Protein AF-A0A345NNM9-F1 (afdb_monomer)

Secondary structure (DSSP, 8-state):
---PPP-------------------EETTTEEGGGEEETTEE-GGGEEEEETTEEEETTTS-SEEEE--S-STT--EEEE-TTS-EEEEE-TT-BEEE-

Sequence (99 aa):
MMSVPVEWEQADTGASALGGDVENEIQCGGIPVRLLLSSTRVNTSAFTVKKGASIHEQRGQSWFIQRDYSGHGGAYWKLFSNLGKRVATLAVDGRILRG

Mean predicted aligned error: 12.97 Å

pLDDT: mean 75.35, std 17.32, range [37.91, 92.94]

Nearest PDB structures (foldseek):
  8se8-assembly1_C  TM=3.618E-01  e=2.848E+00  Homo sapiens
  8se7-assembly4_Q  TM=3.992E-01  e=5.150E+00  Homo sapiens
  7uhy-assembly1_B-2  TM=4.818E-01  e=6.701E+00  Homo sapiens
  7uhy-assembly1_A-2  TM=5.113E-01  e=9.313E+00  Homo sapiens

Radius of gyration: 23.88 Å; Cα contacts (8 Å, |Δi|>4): 155; chains: 1; bounding box: 38×89×23 Å

Solvent-accessible surface area (backbone atoms only — not comparable to full-atom values): 6111 Å² total; per-residue (Å²): 138,90,82,82,83,94,76,87,82,85,82,78,80,72,88,72,87,71,78,70,71,91,65,64,61,62,52,77,81,74,41,46,52,90,48,36,76,46,94,57,26,38,40,60,83,51,41,70,43,75,54,91,78,33,27,17,26,72,90,68,64,38,40,32,36,30,73,44,83,80,70,66,87,66,41,34,29,34,35,25,38,67,84,71,46,80,44,35,33,15,26,85,84,18,36,60,76,51,108

Structure (mmCIF, N/CA/C/O backbone):
data_AF-A0A345NNM9-F1
#
_entry.id   AF-A0A345NNM9-F1
#
loop_
_atom_site.group_PDB
_atom_site.id
_atom_site.type_symbol
_atom_site.label_atom_id
_atom_site.label_alt_id
_atom_site.label_comp_id
_atom_site.label_asym_id
_atom_site.label_entity_id
_atom_site.label_seq_id
_atom_site.pdbx_PDB_ins_code
_atom_site.Cartn_x
_atom_site.Cartn_y
_atom_site.Cartn_z
_atom_site.occupancy
_atom_site.B_iso_or_equiv
_atom_site.auth_seq_id
_atom_site.auth_comp_id
_atom_site.auth_asym_id
_atom_site.auth_atom_id
_atom_site.pdbx_PDB_model_num
ATOM 1 N N . MET A 1 1 ? -20.322 -78.598 4.242 1.00 50.06 1 MET A N 1
ATOM 2 C CA . MET A 1 1 ? -19.976 -77.413 3.431 1.00 50.06 1 MET A CA 1
ATOM 3 C C . MET A 1 1 ? -19.544 -76.328 4.394 1.00 50.06 1 MET A C 1
ATOM 5 O O . MET A 1 1 ? -20.352 -75.901 5.204 1.00 50.06 1 MET A O 1
ATOM 9 N N . MET A 1 2 ? -18.252 -76.015 4.405 1.00 42.50 2 MET A N 1
ATOM 10 C CA . MET A 1 2 ? -17.668 -74.961 5.232 1.00 42.50 2 MET A CA 1
ATOM 11 C C . MET A 1 2 ? -1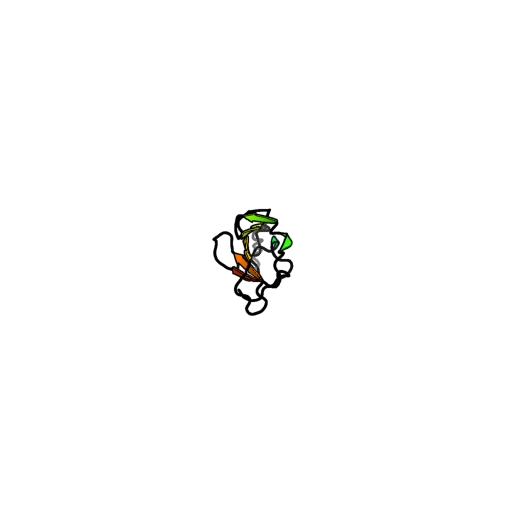7.533 -73.727 4.341 1.00 42.50 2 MET A C 1
ATOM 13 O O . MET A 1 2 ? -16.876 -73.808 3.306 1.00 42.50 2 MET A O 1
ATOM 17 N N . SER A 1 3 ? -18.152 -72.615 4.725 1.00 62.81 3 SER A N 1
ATOM 18 C CA . SER A 1 3 ? -17.939 -71.316 4.086 1.00 62.81 3 SER A CA 1
ATOM 19 C C . SER A 1 3 ? -17.607 -70.307 5.179 1.00 62.81 3 SER A C 1
ATOM 21 O O . SER A 1 3 ? -18.448 -69.957 6.002 1.00 62.81 3 SER A O 1
ATOM 23 N N . VAL A 1 4 ? -16.332 -69.937 5.207 1.00 59.81 4 VAL A N 1
ATOM 24 C CA . VAL A 1 4 ? -15.725 -68.838 5.968 1.00 59.81 4 VAL A CA 1
ATOM 25 C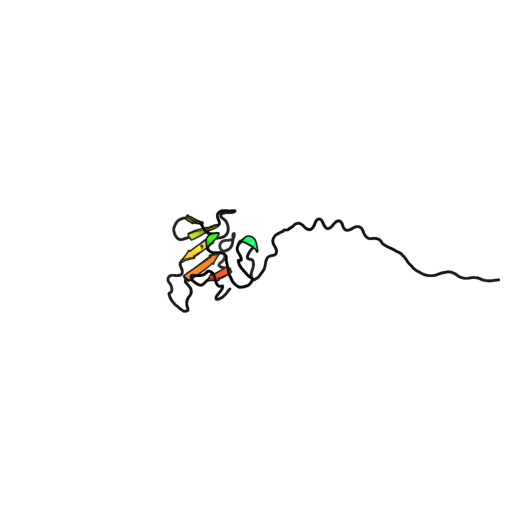 C . VAL A 1 4 ? -15.726 -67.563 5.093 1.00 59.81 4 VAL A C 1
ATOM 27 O O . VAL A 1 4 ? -16.012 -67.663 3.899 1.00 59.81 4 VAL A O 1
ATOM 30 N N . PRO A 1 5 ? -15.527 -66.372 5.684 1.00 57.41 5 PRO A N 1
ATOM 31 C CA . PRO A 1 5 ? -16.399 -65.215 5.483 1.00 57.41 5 PRO A CA 1
ATOM 32 C C . PRO A 1 5 ? -15.949 -64.241 4.387 1.00 57.41 5 PRO A C 1
ATOM 34 O O . PRO A 1 5 ? -14.775 -64.169 4.037 1.00 57.41 5 PRO A O 1
ATOM 37 N N . VAL A 1 6 ? -16.918 -63.462 3.889 1.00 65.69 6 VAL A N 1
ATOM 38 C CA . VAL A 1 6 ? -16.687 -62.293 3.036 1.00 65.69 6 VAL A CA 1
ATOM 39 C C . VAL A 1 6 ? -16.088 -61.166 3.866 1.00 65.69 6 VAL A C 1
ATOM 41 O O . VAL A 1 6 ? -16.553 -60.833 4.957 1.00 65.69 6 VAL A O 1
ATOM 44 N N . GLU A 1 7 ? -15.017 -60.627 3.321 1.00 55.19 7 GLU A N 1
ATOM 45 C CA . GLU A 1 7 ? -14.112 -59.682 3.922 1.00 55.19 7 GLU A CA 1
ATOM 46 C C . GLU A 1 7 ? -14.233 -58.335 3.166 1.00 55.19 7 GLU A C 1
ATOM 48 O O . GLU A 1 7 ? -14.365 -58.325 1.946 1.00 55.19 7 GLU A O 1
ATOM 53 N N . TRP A 1 8 ? -14.232 -57.246 3.950 1.00 48.25 8 TRP A N 1
ATOM 54 C CA . TRP A 1 8 ? -14.112 -55.805 3.650 1.00 48.25 8 TRP A CA 1
ATOM 55 C C . TRP A 1 8 ? -15.024 -55.149 2.595 1.00 48.25 8 TRP A C 1
ATOM 57 O O . TRP A 1 8 ? -14.846 -55.330 1.402 1.00 48.25 8 TRP A O 1
ATOM 67 N N . GLU A 1 9 ? -15.864 -54.208 3.044 1.00 58.66 9 GLU A N 1
ATOM 68 C CA . GLU A 1 9 ? -15.631 -52.782 2.749 1.00 58.66 9 GLU A CA 1
ATOM 69 C C . GLU A 1 9 ? -16.425 -51.916 3.744 1.00 58.66 9 GLU A C 1
ATOM 71 O O . GLU A 1 9 ? -17.655 -51.899 3.757 1.00 58.66 9 GLU A O 1
ATOM 76 N N . GLN A 1 10 ? -15.718 -51.234 4.646 1.00 53.25 10 GLN A N 1
ATOM 77 C CA . GLN A 1 10 ? -16.311 -50.240 5.539 1.00 53.25 10 GLN A CA 1
ATOM 78 C C . GLN A 1 10 ? -16.373 -48.915 4.779 1.00 53.25 10 GLN A C 1
ATOM 80 O O . GLN A 1 10 ? -15.369 -48.219 4.657 1.00 53.25 10 GLN A O 1
ATOM 85 N N . ALA A 1 11 ? -17.548 -48.563 4.261 1.00 53.91 11 ALA A N 1
ATOM 86 C CA . ALA A 1 11 ? -17.809 -47.214 3.778 1.00 53.91 11 ALA A CA 1
ATOM 87 C C . ALA A 1 11 ? -18.080 -46.294 4.979 1.00 53.91 11 ALA A C 1
ATOM 89 O O . ALA A 1 11 ? -19.228 -46.034 5.342 1.00 53.91 11 ALA A O 1
ATOM 90 N N . ASP A 1 12 ? -17.008 -45.804 5.602 1.00 52.38 12 ASP A N 1
ATOM 91 C CA . ASP A 1 12 ? -17.058 -44.610 6.442 1.00 52.38 12 ASP A CA 1
ATOM 92 C C . ASP A 1 12 ? -17.280 -43.406 5.514 1.00 52.38 12 ASP A C 1
ATOM 94 O O . ASP A 1 12 ? -16.348 -42.828 4.956 1.00 52.38 12 ASP A O 1
ATOM 98 N N . THR A 1 13 ? -18.547 -43.059 5.263 1.00 55.66 13 THR A N 1
ATOM 99 C CA . THR A 1 13 ? -18.874 -41.740 4.705 1.00 55.66 13 THR A CA 1
ATOM 100 C C . THR A 1 13 ? -18.758 -40.745 5.848 1.00 55.66 13 THR A C 1
ATOM 102 O O . THR A 1 13 ? -19.747 -40.361 6.476 1.00 55.66 13 THR A O 1
ATOM 105 N N . GLY A 1 14 ? -17.509 -40.395 6.149 1.00 48.12 14 GLY A N 1
ATOM 106 C CA . GLY A 1 14 ? -17.150 -39.364 7.097 1.00 48.12 14 GLY A CA 1
ATOM 107 C C . GLY A 1 14 ? -17.885 -38.071 6.770 1.00 48.12 14 GLY A C 1
ATOM 108 O O . GLY A 1 14 ? -17.771 -37.500 5.684 1.00 48.12 14 GLY A O 1
ATOM 109 N N . ALA A 1 15 ? -18.647 -37.605 7.751 1.00 51.81 15 ALA A N 1
ATOM 110 C CA . ALA A 1 15 ? -19.090 -36.234 7.817 1.00 51.81 15 ALA A CA 1
ATOM 111 C C . ALA A 1 15 ? -17.869 -35.304 7.740 1.00 51.81 15 ALA A C 1
ATOM 113 O O . ALA A 1 15 ? -16.953 -35.374 8.557 1.00 51.81 15 ALA A O 1
ATOM 114 N N . SER A 1 16 ? -17.878 -34.378 6.792 1.00 39.19 16 SER A N 1
ATOM 115 C CA . SER A 1 16 ? -17.201 -33.096 6.958 1.00 39.19 16 SER A CA 1
ATOM 116 C C . SER A 1 16 ? -17.949 -32.062 6.145 1.00 39.19 16 SER A C 1
ATOM 118 O O . SER A 1 16 ? -17.663 -31.797 4.980 1.00 39.19 16 SER A O 1
ATOM 120 N N . ALA A 1 17 ? -18.942 -31.471 6.807 1.00 48.00 17 ALA A N 1
ATOM 121 C CA . ALA A 1 17 ? -19.319 -30.101 6.546 1.00 48.00 17 ALA A CA 1
ATOM 122 C C . ALA A 1 17 ? -18.071 -29.231 6.761 1.00 48.00 17 ALA A C 1
ATOM 124 O O . ALA A 1 17 ? -17.842 -28.713 7.848 1.00 48.00 17 ALA A O 1
ATOM 125 N N . LEU A 1 18 ? -17.248 -29.085 5.725 1.00 42.69 18 LEU A N 1
ATOM 126 C CA . LEU A 1 18 ? -16.372 -27.934 5.616 1.00 42.69 18 LEU A CA 1
ATOM 127 C C . LEU A 1 18 ? -17.247 -26.810 5.071 1.00 42.69 18 LEU A C 1
ATOM 129 O O . LEU A 1 18 ? -17.275 -26.522 3.875 1.00 42.69 18 LEU A O 1
ATOM 133 N N . GLY A 1 19 ? -17.988 -26.184 5.989 1.00 41.22 19 GLY A N 1
ATOM 134 C CA . GLY A 1 19 ? -18.143 -24.741 5.922 1.00 41.22 19 GLY A CA 1
ATOM 135 C C . GLY A 1 19 ? -16.729 -24.184 5.919 1.00 41.22 19 GLY A C 1
ATOM 136 O O . GLY A 1 19 ? -16.1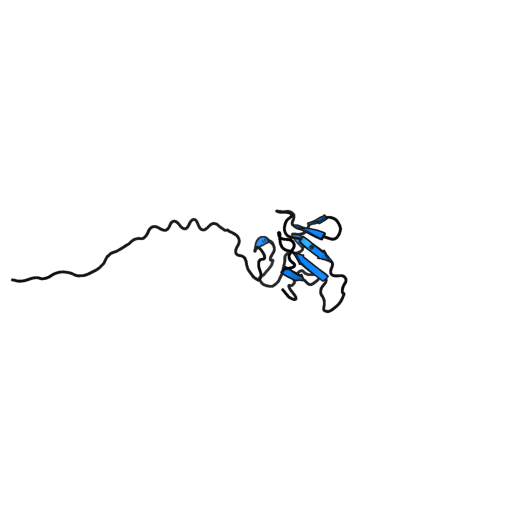34 -24.005 6.967 1.00 41.22 19 GLY A O 1
ATOM 137 N N . GLY A 1 20 ? -16.154 -24.072 4.723 1.00 37.91 20 GLY A N 1
ATOM 138 C CA . GLY A 1 20 ? -14.895 -23.400 4.503 1.00 37.91 20 GLY A CA 1
ATOM 139 C C . GLY A 1 20 ? -15.207 -21.930 4.616 1.00 37.91 20 GLY A C 1
ATOM 140 O O . GLY A 1 20 ? -15.624 -21.291 3.647 1.00 37.91 20 GLY A O 1
ATOM 141 N N . ASP A 1 21 ? -15.094 -21.441 5.837 1.00 41.75 21 ASP A N 1
ATOM 142 C CA . ASP A 1 21 ? -14.816 -20.057 6.152 1.00 41.75 21 ASP A CA 1
ATOM 143 C C . ASP A 1 21 ? -13.931 -19.521 5.019 1.00 41.75 21 ASP A C 1
ATOM 145 O O . ASP A 1 21 ? -12.809 -19.986 4.807 1.00 41.75 21 ASP A O 1
ATOM 149 N N . VAL A 1 22 ? -14.457 -18.587 4.218 1.00 46.38 22 VAL A N 1
ATOM 150 C CA . VAL A 1 22 ? -13.685 -17.802 3.238 1.00 46.38 22 VAL A CA 1
ATOM 151 C C . VAL A 1 22 ? -12.797 -16.842 4.036 1.00 46.38 22 VAL A C 1
ATOM 153 O O . VAL A 1 22 ? -12.839 -15.616 3.941 1.00 46.38 22 VAL A O 1
ATOM 156 N N . GLU A 1 23 ? -12.013 -17.420 4.929 1.00 47.44 23 GLU A N 1
ATOM 157 C CA . GLU A 1 23 ? -11.055 -16.767 5.767 1.00 47.44 23 GLU A CA 1
ATOM 158 C C . GLU A 1 23 ? -9.760 -16.790 4.989 1.00 47.44 23 GLU A C 1
ATOM 160 O O . GLU A 1 23 ? -8.937 -17.693 5.065 1.00 47.44 23 GLU A O 1
ATOM 165 N N . ASN A 1 24 ? -9.588 -15.678 4.278 1.00 49.19 24 ASN A N 1
ATOM 166 C CA . ASN A 1 24 ? -8.376 -14.922 4.506 1.00 49.19 24 ASN A CA 1
ATOM 167 C C . ASN A 1 24 ? -7.129 -15.743 4.165 1.00 49.19 24 ASN A C 1
ATOM 169 O O . ASN A 1 24 ? -6.259 -15.917 5.014 1.00 49.19 24 ASN A O 1
ATOM 173 N N . GLU A 1 25 ? -7.059 -16.246 2.928 1.00 48.62 25 GLU A N 1
ATOM 174 C CA . GLU A 1 25 ? -5.866 -16.913 2.416 1.00 48.62 25 GLU A CA 1
ATOM 175 C C . GLU A 1 25 ? -4.695 -15.930 2.552 1.00 48.62 25 GLU A C 1
ATOM 177 O O . GLU A 1 25 ? -4.563 -14.929 1.845 1.00 48.62 25 GLU A O 1
ATOM 182 N N . ILE A 1 26 ? -3.896 -16.142 3.590 1.00 53.12 26 ILE A N 1
ATOM 183 C CA . ILE A 1 26 ? -2.700 -15.369 3.856 1.00 53.12 26 ILE A CA 1
ATOM 184 C C . ILE A 1 26 ? -1.706 -15.782 2.771 1.00 53.12 26 ILE A C 1
ATOM 186 O O . ILE A 1 26 ? -1.031 -16.803 2.894 1.00 53.12 26 ILE A O 1
ATOM 190 N N . GLN A 1 27 ? -1.628 -15.013 1.687 1.00 49.56 27 GLN A N 1
ATOM 191 C CA . GLN A 1 27 ? -0.716 -15.293 0.581 1.00 49.56 27 GLN A CA 1
ATOM 192 C C . GLN A 1 27 ? 0.420 -14.271 0.541 1.00 49.56 27 GLN A C 1
ATOM 194 O O . GLN A 1 27 ? 0.234 -13.084 0.791 1.00 49.56 27 GLN A O 1
ATOM 199 N N . CYS A 1 28 ? 1.622 -14.790 0.276 1.00 49.81 28 CYS A N 1
ATOM 200 C CA . CYS A 1 28 ? 2.917 -14.108 0.316 1.00 49.81 28 CYS A CA 1
ATOM 201 C C . CYS A 1 28 ? 3.120 -13.209 1.559 1.00 49.81 28 CYS A C 1
ATOM 203 O O . CYS A 1 28 ? 2.909 -11.999 1.544 1.00 49.81 28 CYS A O 1
ATOM 205 N N . GLY A 1 29 ? 3.567 -13.820 2.662 1.00 60.72 29 GLY A N 1
ATOM 206 C CA . GLY A 1 29 ? 4.160 -13.087 3.786 1.00 60.72 29 GLY A CA 1
ATOM 207 C C . GLY A 1 29 ? 3.201 -12.520 4.837 1.00 60.72 29 GLY A C 1
ATOM 208 O O . GLY A 1 29 ? 3.623 -11.671 5.617 1.00 60.72 29 GLY A O 1
ATOM 209 N N . GLY A 1 30 ? 1.943 -12.964 4.913 1.00 75.50 30 GLY A N 1
ATOM 210 C CA . GLY A 1 30 ? 1.017 -12.470 5.948 1.00 75.50 30 GLY A CA 1
ATOM 211 C C . GLY A 1 30 ? -0.078 -11.531 5.443 1.00 75.50 30 GLY A C 1
ATOM 212 O O . GLY A 1 30 ? -0.884 -11.073 6.248 1.00 75.50 30 GLY A O 1
ATOM 213 N N . ILE A 1 31 ? -0.091 -11.196 4.149 1.00 81.19 31 ILE A N 1
ATOM 214 C CA . ILE A 1 31 ? -0.950 -10.144 3.594 1.00 81.19 31 ILE A CA 1
ATOM 215 C C . ILE A 1 31 ? -2.301 -10.747 3.173 1.00 81.19 31 ILE A C 1
ATOM 217 O O . ILE A 1 31 ? -2.322 -11.747 2.457 1.00 81.19 31 ILE A O 1
ATOM 221 N N . PRO A 1 32 ? -3.443 -10.158 3.574 1.00 81.94 32 PRO A N 1
ATOM 222 C CA . PRO A 1 32 ? -4.751 -10.654 3.160 1.0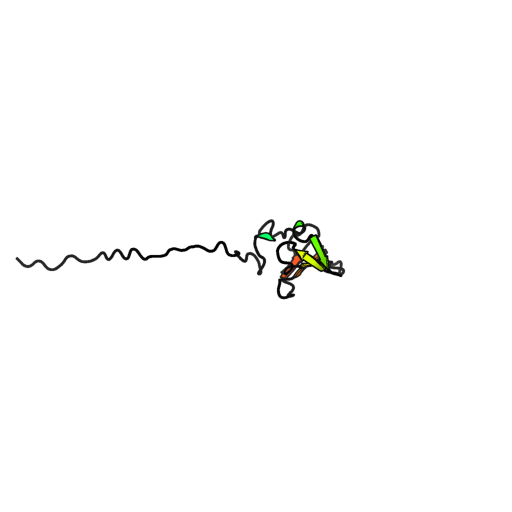0 81.94 32 PRO A CA 1
ATOM 223 C C . PRO A 1 32 ? -4.986 -10.418 1.661 1.00 81.94 32 PRO A C 1
ATOM 225 O O . PRO A 1 32 ? -4.734 -9.314 1.167 1.00 81.94 32 PRO A O 1
ATOM 228 N N . VAL A 1 33 ? -5.561 -11.407 0.958 1.00 81.50 33 VAL A N 1
ATOM 229 C CA . VAL A 1 33 ? -5.826 -11.353 -0.501 1.00 81.50 33 VAL A CA 1
ATOM 230 C C . VAL A 1 33 ? -6.536 -10.082 -0.967 1.00 81.50 33 VAL A C 1
ATOM 232 O O . VAL A 1 33 ? -6.261 -9.582 -2.049 1.00 81.50 33 VAL A O 1
ATOM 235 N N . ARG A 1 34 ? -7.401 -9.490 -0.134 1.00 84.19 34 ARG A N 1
ATOM 236 C CA . ARG A 1 34 ? -8.132 -8.249 -0.460 1.00 84.19 34 ARG A CA 1
ATOM 237 C C . ARG A 1 34 ? -7.222 -7.039 -0.695 1.00 84.19 34 ARG A C 1
ATOM 239 O O . ARG A 1 34 ? -7.629 -6.079 -1.345 1.00 84.19 34 ARG A O 1
ATOM 246 N N . LEU A 1 35 ? -6.025 -7.058 -0.109 1.00 86.69 35 LEU A N 1
ATOM 247 C CA . LEU A 1 35 ? -5.016 -6.013 -0.264 1.00 86.69 35 LEU A CA 1
ATOM 248 C C . LEU A 1 35 ? -4.029 -6.344 -1.383 1.00 86.69 35 LEU A C 1
ATOM 250 O O . LEU A 1 35 ? -3.122 -5.556 -1.624 1.00 86.69 35 LEU A O 1
ATOM 254 N N . LEU A 1 36 ? -4.187 -7.468 -2.077 1.00 87.94 36 LEU A N 1
ATOM 255 C CA . LEU A 1 36 ? -3.344 -7.876 -3.190 1.00 87.94 36 LEU A CA 1
ATOM 256 C C . LEU A 1 36 ? -4.106 -7.689 -4.508 1.00 87.94 36 LEU A C 1
ATOM 258 O O . LEU A 1 36 ? -5.274 -8.037 -4.629 1.00 87.94 36 LEU A O 1
ATOM 262 N N . LEU A 1 37 ? -3.436 -7.113 -5.506 1.00 87.56 37 LEU A N 1
ATOM 263 C CA . LEU A 1 37 ? -3.872 -7.170 -6.907 1.00 87.56 37 LEU A CA 1
ATOM 264 C C . LEU A 1 37 ? -3.380 -8.459 -7.573 1.00 87.56 37 LEU A C 1
ATOM 266 O O . LEU A 1 37 ? -3.993 -8.950 -8.515 1.00 87.56 37 LEU A O 1
ATOM 270 N N . SER A 1 38 ? -2.249 -8.982 -7.103 1.00 84.25 38 SER A N 1
ATOM 271 C CA . SER A 1 38 ? -1.666 -10.256 -7.513 1.00 84.25 38 SER A CA 1
ATOM 272 C C . SER A 1 38 ? -0.721 -10.761 -6.420 1.00 84.25 38 SER A C 1
ATOM 274 O O . SER A 1 38 ? -0.402 -10.030 -5.481 1.00 84.25 38 SER A O 1
ATOM 276 N N . SER A 1 39 ? -0.194 -11.978 -6.573 1.00 79.44 39 SER A N 1
ATOM 277 C CA . SER A 1 39 ? 0.791 -12.572 -5.653 1.00 79.44 39 SER A CA 1
ATOM 278 C C . SER A 1 39 ? 2.056 -11.725 -5.431 1.00 79.44 39 SER A C 1
ATOM 280 O O . SER A 1 39 ? 2.773 -11.940 -4.459 1.00 79.44 39 SER A O 1
ATOM 282 N N . THR A 1 40 ? 2.332 -10.755 -6.307 1.00 84.69 40 THR A N 1
ATOM 283 C CA . THR A 1 40 ? 3.524 -9.893 -6.271 1.00 84.69 40 THR A CA 1
ATOM 284 C C . THR A 1 40 ? 3.199 -8.399 -6.203 1.00 84.69 40 THR A C 1
ATOM 286 O O . THR A 1 40 ? 4.110 -7.565 -6.249 1.00 84.69 40 THR A O 1
ATOM 289 N N . ARG A 1 41 ? 1.919 -8.018 -6.104 1.00 89.56 41 ARG A N 1
ATOM 290 C CA . ARG A 1 41 ? 1.493 -6.612 -6.124 1.00 89.56 41 ARG A CA 1
ATOM 291 C C . ARG A 1 41 ? 0.387 -6.347 -5.112 1.00 89.56 41 ARG A C 1
ATOM 293 O O . ARG A 1 41 ? -0.671 -6.964 -5.150 1.00 89.56 41 ARG A O 1
ATOM 300 N N . VAL A 1 42 ? 0.612 -5.345 -4.273 1.00 90.81 42 VAL A N 1
ATOM 301 C CA . VAL A 1 42 ? -0.345 -4.816 -3.300 1.00 90.81 42 VAL A CA 1
ATOM 302 C C . VAL A 1 42 ? -1.235 -3.767 -3.965 1.00 90.81 42 VAL A C 1
ATOM 304 O O . VAL A 1 42 ? -0.768 -2.923 -4.731 1.00 90.81 42 VAL A O 1
ATOM 307 N N . ASN A 1 43 ? -2.522 -3.796 -3.643 1.00 90.94 43 ASN A N 1
ATOM 308 C CA . ASN A 1 43 ? -3.497 -2.789 -4.025 1.00 90.94 43 ASN A CA 1
ATOM 309 C C . ASN A 1 43 ? -3.301 -1.513 -3.192 1.00 90.94 43 ASN A C 1
ATOM 311 O O . ASN A 1 43 ? -3.902 -1.344 -2.130 1.00 90.94 43 ASN A O 1
ATOM 315 N N . THR A 1 44 ? -2.461 -0.595 -3.669 1.00 89.25 44 THR A N 1
ATOM 316 C CA . THR A 1 44 ? -2.216 0.692 -2.994 1.00 89.25 44 THR A CA 1
ATOM 317 C C . THR A 1 44 ? -3.462 1.579 -2.939 1.00 89.25 44 THR A C 1
ATOM 319 O O . THR A 1 44 ? -3.586 2.386 -2.021 1.00 89.25 44 THR A O 1
ATOM 322 N N . SER A 1 45 ? -4.426 1.394 -3.845 1.00 89.44 45 SER A N 1
ATOM 323 C CA . SER A 1 45 ? -5.696 2.132 -3.849 1.0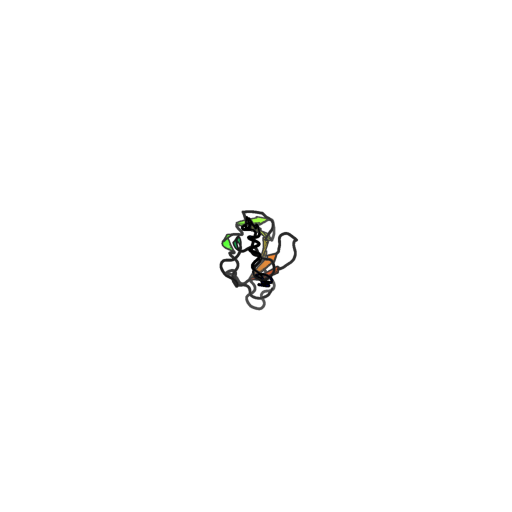0 89.44 45 SER A CA 1
ATOM 324 C C . SER A 1 45 ? -6.625 1.758 -2.691 1.00 89.44 45 SER A C 1
ATOM 326 O O . SER A 1 45 ? -7.542 2.516 -2.389 1.00 89.44 45 SER A O 1
ATOM 328 N N . ALA A 1 46 ? -6.389 0.633 -2.007 1.00 88.44 46 ALA A N 1
ATOM 329 C CA . ALA A 1 46 ? -7.127 0.278 -0.793 1.00 88.44 46 ALA A CA 1
ATOM 330 C C . ALA A 1 46 ? -6.768 1.179 0.409 1.00 88.44 46 ALA A C 1
ATOM 332 O O . ALA A 1 46 ? -7.528 1.253 1.379 1.00 88.44 46 ALA A O 1
ATOM 333 N N . PHE A 1 47 ? -5.621 1.867 0.349 1.00 91.19 47 PHE A N 1
ATOM 334 C CA . PHE A 1 47 ? -5.109 2.742 1.400 1.00 91.19 47 PHE A CA 1
ATOM 335 C C . PHE A 1 47 ? -5.534 4.187 1.131 1.00 91.19 47 PHE A C 1
ATOM 337 O O . PHE A 1 47 ? -4.826 4.953 0.481 1.00 91.19 47 PHE A O 1
ATOM 344 N N . THR A 1 48 ? -6.707 4.565 1.634 1.00 90.50 48 THR A N 1
ATOM 345 C CA . THR A 1 48 ? -7.296 5.900 1.428 1.00 90.50 48 THR A CA 1
ATOM 346 C C . THR A 1 48 ? -7.273 6.765 2.689 1.00 90.50 48 THR A C 1
ATOM 348 O O . THR A 1 48 ? -7.403 7.986 2.609 1.00 90.50 48 THR A O 1
ATOM 351 N N . VAL A 1 49 ? -7.070 6.166 3.869 1.00 90.12 49 VAL A N 1
ATOM 352 C CA . VAL A 1 49 ? -7.224 6.852 5.158 1.00 90.12 49 VAL A CA 1
ATOM 353 C C . VAL A 1 49 ? -5.872 7.339 5.673 1.00 90.12 49 VAL A C 1
ATOM 355 O O . VAL A 1 49 ? -5.133 6.604 6.326 1.00 90.12 49 VAL A O 1
ATOM 358 N N . LYS A 1 50 ? -5.531 8.601 5.415 1.00 89.50 50 LYS A N 1
ATOM 359 C CA . LYS A 1 50 ? -4.288 9.197 5.925 1.00 89.50 50 LYS A CA 1
ATOM 360 C C . LYS A 1 50 ? -4.369 9.457 7.437 1.00 89.50 50 LYS A C 1
ATOM 362 O O . LYS A 1 50 ? -5.265 10.157 7.901 1.00 89.50 50 LYS A O 1
ATOM 367 N N . LYS A 1 51 ? -3.393 8.951 8.194 1.00 86.94 51 LYS A N 1
ATOM 368 C CA . LYS A 1 51 ? -3.192 9.211 9.628 1.00 86.94 51 LYS A CA 1
ATOM 369 C C . LYS A 1 51 ? -1.731 9.579 9.884 1.00 86.94 51 LYS A C 1
ATOM 371 O O . LYS A 1 51 ? -0.853 8.719 9.938 1.00 86.94 51 LYS A O 1
ATOM 376 N N . GLY A 1 52 ? -1.459 10.877 10.012 1.00 87.31 52 GLY A N 1
ATOM 377 C CA . GLY A 1 52 ? -0.095 11.388 10.158 1.00 87.31 52 GLY A CA 1
ATOM 378 C C . GLY A 1 52 ? 0.782 11.018 8.955 1.00 87.31 52 GLY A C 1
ATOM 379 O O . GLY A 1 52 ? 0.474 11.394 7.821 1.00 87.31 52 GLY A O 1
ATOM 380 N N . ALA A 1 53 ? 1.863 10.278 9.212 1.00 86.69 53 ALA A N 1
ATOM 381 C CA . ALA A 1 53 ? 2.800 9.791 8.193 1.00 86.69 53 ALA A CA 1
ATOM 382 C C . ALA A 1 53 ? 2.385 8.453 7.541 1.00 86.69 53 ALA A C 1
ATOM 384 O O . ALA A 1 53 ? 3.030 8.010 6.589 1.00 86.69 53 ALA A O 1
ATOM 385 N N . SER A 1 54 ? 1.318 7.818 8.035 1.00 90.69 54 SER A N 1
ATOM 386 C CA . SER A 1 54 ? 0.803 6.538 7.540 1.00 90.69 54 SER A CA 1
ATOM 387 C C . SER A 1 54 ? -0.477 6.722 6.727 1.00 90.69 54 SER A C 1
ATOM 389 O O . SER A 1 54 ? -1.248 7.657 6.949 1.00 90.69 54 SER A O 1
ATOM 391 N N . ILE A 1 55 ? -0.742 5.797 5.809 1.00 92.69 55 ILE A N 1
ATOM 392 C CA . ILE A 1 55 ? -2.004 5.697 5.073 1.00 92.69 55 ILE A CA 1
ATOM 393 C C . ILE A 1 55 ? -2.577 4.308 5.329 1.00 92.69 55 ILE A C 1
ATOM 395 O O . ILE A 1 55 ? -1.951 3.307 5.001 1.00 92.69 55 ILE A O 1
ATOM 399 N N . HIS A 1 56 ? -3.739 4.251 5.962 1.00 91.44 56 HIS A N 1
ATOM 400 C CA . HIS A 1 56 ? -4.403 3.031 6.394 1.00 91.44 56 HIS A CA 1
ATOM 401 C C . HIS A 1 56 ? -5.432 2.570 5.366 1.00 91.44 56 HIS A C 1
ATOM 403 O O . HIS A 1 56 ? -6.008 3.377 4.628 1.00 91.44 56 HIS A O 1
ATOM 409 N N . GLU A 1 57 ? -5.692 1.265 5.356 1.00 89.56 57 GLU A N 1
ATOM 410 C CA . GLU A 1 57 ? -6.779 0.702 4.563 1.00 89.56 57 GLU A CA 1
ATOM 411 C C . GLU A 1 57 ? -8.162 1.120 5.092 1.00 89.56 57 GLU A C 1
ATOM 413 O O . GLU A 1 57 ? -8.386 1.235 6.304 1.00 89.56 57 GLU A O 1
ATOM 418 N N . GLN A 1 58 ? -9.111 1.328 4.179 1.00 79.12 58 GLN A N 1
ATOM 419 C CA . GLN A 1 58 ? -10.452 1.810 4.526 1.00 79.12 58 GLN A CA 1
ATOM 420 C C . GLN A 1 58 ? -11.279 0.783 5.311 1.00 79.12 58 GLN A C 1
ATOM 422 O O . GLN A 1 58 ? -12.094 1.162 6.150 1.00 79.12 58 GLN A O 1
ATOM 427 N N . ARG A 1 59 ? -11.084 -0.514 5.043 1.00 70.62 59 ARG A N 1
ATOM 428 C CA . ARG A 1 59 ? -11.985 -1.582 5.503 1.00 70.62 59 ARG A CA 1
ATOM 429 C C . ARG A 1 59 ? -11.656 -2.150 6.883 1.00 70.62 59 ARG A C 1
ATOM 431 O O . ARG A 1 59 ? -12.442 -2.933 7.401 1.00 70.62 59 ARG A O 1
ATOM 438 N N . GLY A 1 60 ? -10.538 -1.757 7.486 1.00 62.53 60 GLY A N 1
ATOM 439 C CA . GLY A 1 60 ? -10.133 -2.309 8.780 1.00 62.53 60 GLY A CA 1
ATOM 440 C C . GLY A 1 60 ? -9.082 -1.521 9.549 1.00 62.53 60 GLY A C 1
ATOM 441 O O . GLY A 1 60 ? -8.671 -1.995 10.601 1.00 62.53 60 GLY A O 1
ATOM 442 N N . GLN A 1 61 ? -8.613 -0.368 9.041 1.00 65.56 61 GLN A N 1
ATOM 443 C CA . GLN A 1 61 ? -7.591 0.527 9.627 1.00 65.56 61 GLN A CA 1
ATOM 444 C C . GLN A 1 61 ? -6.324 -0.135 10.197 1.00 65.56 61 GLN A C 1
ATOM 446 O O . GLN A 1 61 ? -5.518 0.520 10.857 1.00 65.56 61 GLN A O 1
ATOM 451 N N . SER A 1 62 ? -6.132 -1.416 9.929 1.00 81.50 62 SER A N 1
ATOM 452 C CA . SER A 1 62 ? -5.157 -2.240 10.613 1.00 81.50 62 SER A CA 1
ATOM 453 C C . SER A 1 62 ? -3.883 -2.315 9.781 1.00 81.50 62 SER A C 1
ATOM 455 O O . SER A 1 62 ? -2.797 -2.036 10.271 1.00 81.50 62 SER A O 1
ATOM 457 N N . TRP A 1 63 ? -4.021 -2.575 8.483 1.00 90.31 63 TRP A N 1
ATOM 458 C CA . TRP A 1 63 ? -2.906 -2.484 7.550 1.00 90.31 63 TRP A CA 1
ATOM 459 C C . TRP A 1 63 ? -2.684 -1.040 7.126 1.00 90.31 63 TRP A C 1
ATOM 461 O O . TRP A 1 63 ? -3.637 -0.298 6.860 1.00 90.31 63 TRP A O 1
ATOM 471 N N . PHE A 1 64 ? -1.418 -0.651 7.028 1.00 92.19 64 PHE A N 1
ATOM 472 C CA . PHE A 1 64 ? -1.054 0.686 6.590 1.00 92.19 64 PHE A CA 1
ATOM 473 C C . PHE A 1 64 ? 0.230 0.692 5.776 1.00 92.19 64 PHE A C 1
ATOM 475 O O . PHE A 1 64 ? 1.097 -0.168 5.923 1.00 92.19 64 PHE A O 1
ATOM 482 N N . ILE A 1 65 ? 0.348 1.697 4.919 1.00 92.50 65 ILE A N 1
ATOM 483 C CA . ILE A 1 65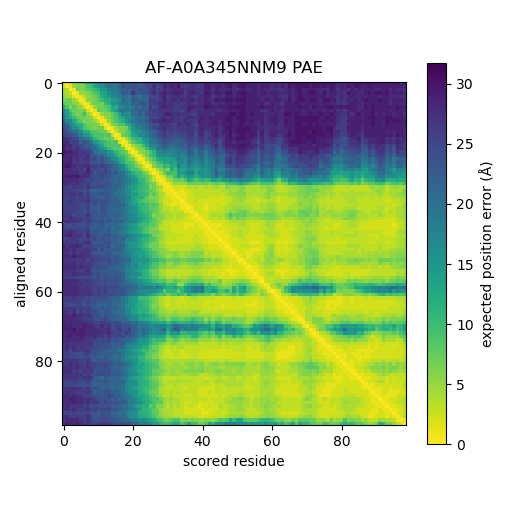 ? 1.564 2.008 4.185 1.00 92.50 65 ILE A CA 1
ATOM 484 C C . ILE A 1 65 ? 2.188 3.294 4.722 1.00 92.50 65 ILE A C 1
ATOM 486 O O . ILE A 1 65 ? 1.486 4.234 5.094 1.00 92.50 65 ILE A O 1
ATOM 490 N N . GLN A 1 66 ? 3.514 3.356 4.745 1.00 92.94 66 GLN A N 1
ATOM 491 C CA . GLN A 1 66 ? 4.268 4.586 4.999 1.00 92.94 66 GLN A CA 1
ATOM 492 C C . GLN A 1 66 ? 5.182 4.890 3.825 1.00 92.94 66 GLN A C 1
ATOM 494 O O . GLN A 1 66 ? 5.688 3.978 3.171 1.00 92.94 66 GLN A O 1
ATOM 499 N N . ARG A 1 67 ? 5.410 6.175 3.562 1.00 90.38 67 ARG A N 1
ATOM 500 C CA . ARG A 1 67 ? 6.339 6.621 2.521 1.00 90.38 67 ARG A CA 1
ATOM 501 C C . ARG A 1 67 ? 7.765 6.186 2.879 1.00 90.38 67 ARG A C 1
ATOM 503 O O . ARG A 1 67 ? 8.218 6.413 4.001 1.00 90.38 67 ARG A O 1
ATOM 510 N N . ASP A 1 68 ? 8.474 5.573 1.936 1.00 87.94 68 ASP A N 1
ATOM 511 C CA . ASP A 1 68 ? 9.912 5.351 2.067 1.00 87.94 68 ASP A CA 1
ATOM 512 C C . ASP A 1 68 ? 10.669 6.588 1.573 1.00 87.94 68 ASP A C 1
ATOM 514 O O . ASP A 1 68 ? 10.626 6.924 0.392 1.00 87.94 68 ASP A O 1
ATOM 518 N N . TYR A 1 69 ? 11.351 7.276 2.486 1.00 85.06 69 TYR A N 1
ATOM 519 C CA . TYR A 1 69 ? 12.179 8.441 2.167 1.00 85.06 69 TYR A CA 1
ATOM 520 C C . TYR A 1 69 ? 13.637 8.073 1.881 1.00 85.06 69 TYR A C 1
ATOM 522 O O . TYR A 1 69 ? 14.414 8.938 1.4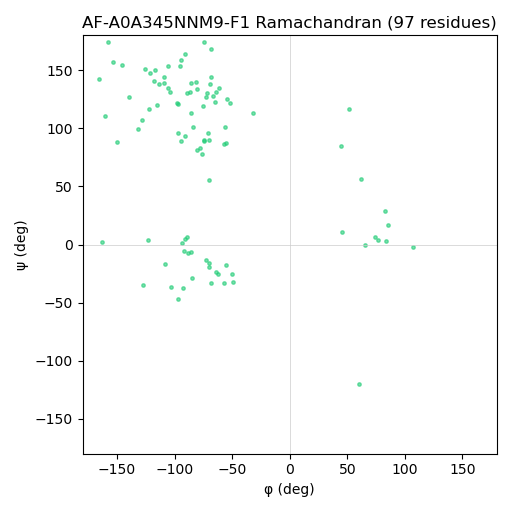91 1.00 85.06 69 TYR A O 1
ATOM 530 N N . SER A 1 70 ? 14.025 6.804 2.056 1.00 78.56 70 SER A N 1
ATOM 531 C CA . SER A 1 70 ? 15.420 6.384 1.904 1.00 78.56 70 SER A CA 1
ATOM 532 C C . SER A 1 70 ? 15.903 6.354 0.449 1.00 78.56 70 SER A C 1
ATOM 534 O O . SER A 1 70 ? 17.099 6.248 0.237 1.00 78.56 70 SER A O 1
ATOM 536 N N . GLY A 1 71 ? 15.025 6.436 -0.559 1.00 66.31 71 GLY A N 1
ATOM 537 C CA . GLY A 1 71 ? 15.403 6.705 -1.959 1.00 66.31 71 GLY A CA 1
ATOM 538 C C . GLY A 1 71 ? 16.253 5.647 -2.687 1.00 66.31 71 GLY A C 1
ATOM 539 O O . GLY A 1 71 ? 16.547 5.818 -3.867 1.00 66.31 71 GLY A O 1
ATOM 540 N N . HIS A 1 72 ? 16.634 4.540 -2.045 1.00 7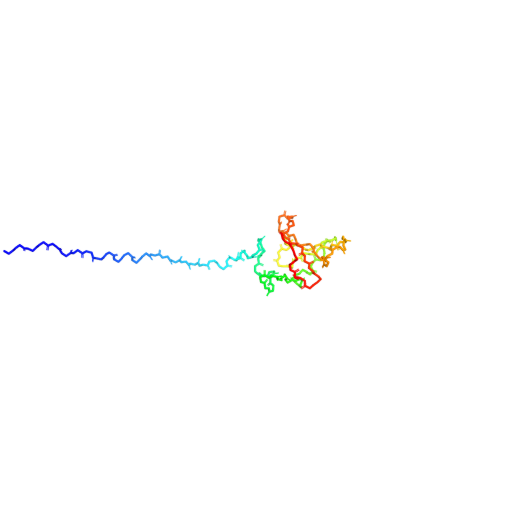1.31 72 HIS A N 1
ATOM 541 C CA . HIS A 1 72 ? 17.493 3.515 -2.642 1.00 71.31 72 HIS A CA 1
ATOM 542 C C . HIS A 1 72 ? 16.676 2.346 -3.222 1.00 71.31 72 HIS A C 1
ATOM 544 O O . HIS A 1 72 ? 15.960 1.654 -2.497 1.00 71.31 72 HIS A O 1
ATOM 550 N N . GLY A 1 73 ? 16.812 2.094 -4.531 1.00 71.44 73 GLY A N 1
ATOM 551 C CA . GLY A 1 73 ? 16.340 0.858 -5.176 1.00 71.44 73 GLY A CA 1
ATOM 552 C C . GLY A 1 73 ? 14.856 0.809 -5.561 1.00 71.44 73 GLY A C 1
ATOM 553 O O . GLY A 1 73 ? 14.270 -0.268 -5.568 1.00 71.44 73 GLY A O 1
ATOM 554 N N . GLY A 1 74 ? 14.227 1.954 -5.853 1.00 81.75 74 GLY A N 1
ATOM 555 C CA . GLY A 1 74 ? 12.833 2.009 -6.329 1.00 81.75 74 GLY A CA 1
ATOM 556 C C . GLY A 1 74 ? 11.764 1.803 -5.248 1.00 81.75 74 GLY A C 1
ATOM 557 O O . GLY A 1 74 ? 10.573 1.782 -5.559 1.00 81.75 74 GLY A O 1
ATOM 558 N N . ALA A 1 75 ? 12.174 1.680 -3.982 1.00 86.00 75 ALA A N 1
ATOM 559 C CA . ALA A 1 75 ? 11.277 1.634 -2.836 1.00 86.00 75 ALA A CA 1
ATOM 560 C C . ALA A 1 75 ? 10.568 2.978 -2.642 1.00 86.00 75 ALA A C 1
ATOM 562 O O . ALA A 1 75 ? 11.209 4.025 -2.565 1.00 86.00 75 ALA A O 1
ATOM 563 N N . TYR A 1 76 ? 9.241 2.934 -2.549 1.00 90.31 76 TYR A N 1
ATOM 564 C CA . TYR A 1 76 ? 8.401 4.120 -2.392 1.00 90.31 76 TYR A CA 1
ATOM 565 C C . TYR A 1 76 ? 7.448 3.998 -1.203 1.00 90.31 76 TYR A C 1
ATOM 567 O O . TYR A 1 76 ? 7.188 4.987 -0.517 1.00 90.31 76 TYR A O 1
ATOM 575 N N . TRP A 1 77 ? 6.954 2.789 -0.925 1.00 91.62 77 TRP A N 1
ATOM 576 C CA . TRP A 1 77 ? 6.084 2.511 0.213 1.00 91.62 77 TRP A CA 1
ATOM 577 C C . TRP A 1 77 ? 6.645 1.382 1.081 1.00 91.62 77 TRP A C 1
ATOM 579 O O . TRP A 1 77 ? 7.313 0.471 0.602 1.00 91.62 77 TRP A O 1
ATOM 589 N N . LYS A 1 78 ? 6.334 1.411 2.372 1.00 91.88 78 LYS A N 1
ATOM 590 C CA . LYS A 1 78 ? 6.559 0.327 3.332 1.00 91.88 78 LYS A CA 1
ATOM 591 C C . LYS A 1 78 ? 5.199 -0.153 3.797 1.00 91.88 78 LYS A C 1
ATOM 593 O O . LYS A 1 78 ? 4.449 0.651 4.338 1.00 91.88 78 LYS A O 1
ATOM 598 N N . LEU A 1 79 ? 4.890 -1.424 3.580 1.00 91.38 79 LEU A N 1
ATOM 599 C CA . LEU A 1 79 ? 3.671 -2.055 4.061 1.00 91.38 79 LEU A CA 1
ATOM 600 C C . LEU A 1 79 ? 3.879 -2.578 5.478 1.00 91.38 79 LEU A C 1
ATOM 602 O O . LEU A 1 79 ? 4.834 -3.312 5.753 1.00 91.38 79 LEU A O 1
ATOM 606 N N . PHE A 1 80 ? 2.940 -2.245 6.347 1.00 91.12 80 PHE A N 1
ATOM 607 C CA . PHE A 1 80 ? 2.871 -2.710 7.716 1.00 91.12 80 PHE A CA 1
ATOM 608 C C . PHE A 1 80 ? 1.587 -3.503 7.941 1.00 91.12 80 PHE A C 1
ATOM 610 O O . PHE A 1 80 ? 0.517 -3.154 7.435 1.00 91.12 80 PHE A O 1
ATOM 617 N N . SER A 1 81 ? 1.731 -4.574 8.714 1.00 88.00 81 SER A N 1
ATOM 618 C CA . SER A 1 81 ? 0.622 -5.389 9.207 1.00 88.00 81 SER A CA 1
ATOM 619 C C . SER A 1 81 ? -0.229 -4.638 10.225 1.00 88.00 81 SER A C 1
ATOM 621 O O . SER A 1 81 ? 0.190 -3.632 10.800 1.00 88.00 81 SER A O 1
ATOM 623 N N . ASN A 1 82 ? -1.388 -5.221 10.522 1.00 82.44 82 ASN A N 1
ATOM 624 C CA . ASN A 1 82 ? -2.233 -4.884 11.668 1.00 82.44 82 ASN A CA 1
ATOM 625 C C . ASN A 1 82 ? -1.502 -4.832 13.015 1.00 82.44 82 ASN A C 1
ATOM 627 O O . ASN A 1 82 ? -1.934 -4.117 13.912 1.00 82.44 82 ASN A O 1
ATOM 631 N N . LEU A 1 83 ? -0.397 -5.562 13.145 1.00 82.19 83 LEU A N 1
ATOM 632 C CA . LEU A 1 83 ? 0.426 -5.609 14.352 1.00 82.19 83 LEU A CA 1
ATOM 633 C C . LEU A 1 83 ? 1.554 -4.563 14.349 1.00 82.19 83 LEU A C 1
ATOM 635 O O . LEU A 1 83 ? 2.415 -4.583 15.224 1.00 82.19 83 LEU A O 1
ATOM 639 N N . GLY A 1 84 ? 1.616 -3.684 13.343 1.00 85.25 84 GLY A N 1
ATOM 640 C CA . GLY A 1 84 ? 2.668 -2.670 13.222 1.00 85.25 84 GLY A CA 1
ATOM 641 C C . GLY A 1 84 ? 4.031 -3.220 12.788 1.00 85.25 84 GLY A C 1
ATOM 642 O O . GLY A 1 84 ? 5.005 -2.472 12.721 1.00 85.25 84 GLY A O 1
ATOM 643 N N . LYS A 1 85 ? 4.127 -4.510 12.439 1.00 87.56 85 LYS A N 1
ATOM 644 C CA . LYS A 1 85 ? 5.343 -5.097 11.859 1.00 87.56 85 LYS A CA 1
ATOM 645 C C . LYS A 1 85 ? 5.419 -4.772 10.370 1.00 87.56 85 LYS A C 1
ATOM 647 O O . LYS A 1 85 ? 4.432 -4.966 9.658 1.00 87.56 85 LYS A O 1
ATOM 652 N N . ARG A 1 86 ? 6.592 -4.339 9.891 1.00 89.25 86 ARG A N 1
ATOM 653 C CA . ARG A 1 86 ? 6.863 -4.182 8.454 1.00 89.25 86 ARG A CA 1
ATOM 654 C C . ARG A 1 86 ? 6.8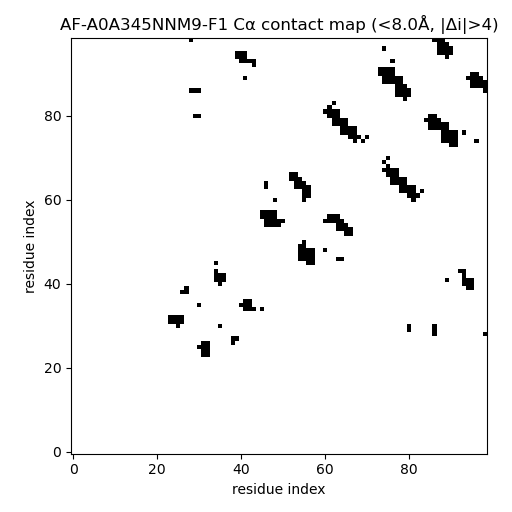33 -5.554 7.780 1.00 89.25 86 ARG A C 1
ATOM 656 O O . ARG A 1 86 ? 7.601 -6.429 8.169 1.00 89.25 86 ARG A O 1
ATOM 663 N N . VAL A 1 87 ? 5.966 -5.707 6.785 1.00 88.94 87 VAL A N 1
ATOM 664 C CA . VAL A 1 87 ? 5.775 -6.959 6.034 1.00 88.94 87 VAL A CA 1
ATOM 665 C C . VAL A 1 87 ? 6.434 -6.899 4.665 1.00 88.94 87 VAL A C 1
ATOM 667 O O . VAL A 1 87 ? 6.957 -7.897 4.198 1.00 88.94 87 VAL A O 1
ATOM 670 N N . ALA A 1 88 ? 6.413 -5.736 4.013 1.00 89.19 88 ALA A N 1
ATOM 671 C CA . ALA A 1 88 ? 6.974 -5.597 2.678 1.00 89.19 88 ALA A CA 1
ATOM 672 C C . ALA A 1 88 ? 7.431 -4.167 2.388 1.00 89.19 88 ALA A C 1
ATOM 674 O O . ALA A 1 88 ? 6.954 -3.194 2.972 1.00 89.19 88 ALA A O 1
ATOM 675 N N . THR A 1 89 ? 8.353 -4.043 1.445 1.00 90.12 89 THR A N 1
ATOM 676 C CA . THR A 1 89 ? 8.702 -2.796 0.766 1.00 90.12 89 THR A CA 1
ATOM 677 C C . THR A 1 89 ? 8.076 -2.833 -0.617 1.00 90.12 89 THR A C 1
ATOM 679 O O . THR A 1 89 ? 8.229 -3.825 -1.330 1.00 90.12 89 THR A O 1
ATOM 682 N N . LEU A 1 90 ? 7.388 -1.764 -0.998 1.00 91.25 90 LEU A N 1
ATOM 683 C CA . LEU A 1 90 ? 6.678 -1.657 -2.261 1.00 91.25 90 LEU A CA 1
ATOM 684 C C . LEU A 1 90 ? 7.261 -0.539 -3.126 1.00 91.25 90 LEU A C 1
ATOM 686 O O . LEU A 1 90 ? 7.731 0.488 -2.624 1.00 91.25 90 LEU A O 1
ATOM 690 N N . ALA A 1 91 ? 7.165 -0.721 -4.435 1.00 91.12 91 ALA A N 1
ATOM 691 C CA . ALA A 1 91 ? 7.354 0.338 -5.412 1.00 91.12 91 ALA A CA 1
ATOM 692 C C . ALA A 1 91 ? 6.140 1.283 -5.450 1.00 91.12 91 ALA A C 1
ATOM 694 O O . ALA A 1 91 ? 5.111 1.045 -4.810 1.00 91.12 91 ALA A O 1
ATOM 695 N N . VAL A 1 92 ? 6.253 2.365 -6.224 1.00 89.38 92 VAL A N 1
ATOM 696 C CA . VAL A 1 92 ? 5.194 3.382 -6.368 1.00 89.38 92 VAL A CA 1
ATOM 697 C C . VAL A 1 92 ? 3.862 2.796 -6.852 1.00 89.38 92 VAL A C 1
ATOM 699 O O . VAL A 1 92 ? 2.801 3.241 -6.425 1.00 89.38 92 VAL A O 1
ATOM 702 N N . ASP A 1 93 ? 3.923 1.758 -7.686 1.00 88.31 93 ASP A N 1
ATOM 703 C CA . ASP A 1 93 ? 2.780 1.059 -8.278 1.00 88.31 93 ASP A CA 1
ATOM 704 C C . ASP A 1 93 ? 2.259 -0.108 -7.417 1.00 88.31 93 ASP A C 1
ATOM 706 O O . ASP A 1 93 ? 1.411 -0.879 -7.866 1.00 88.31 93 ASP A O 1
ATOM 710 N N . GLY A 1 94 ? 2.793 -0.279 -6.203 1.00 88.25 94 GLY A N 1
ATOM 711 C CA . GLY A 1 94 ? 2.408 -1.350 -5.287 1.00 88.25 94 GLY A CA 1
ATOM 712 C C . GLY A 1 94 ? 3.105 -2.690 -5.523 1.00 88.25 94 GLY A C 1
ATOM 713 O O . GLY A 1 94 ? 2.799 -3.646 -4.809 1.00 88.25 94 GLY A O 1
ATOM 714 N N . ARG A 1 95 ? 4.041 -2.811 -6.480 1.00 90.19 95 ARG A N 1
ATOM 715 C CA . ARG A 1 95 ? 4.843 -4.043 -6.628 1.00 90.19 95 ARG A CA 1
ATOM 716 C C . ARG A 1 95 ? 5.664 -4.308 -5.374 1.00 90.19 95 ARG A C 1
ATOM 718 O O . ARG A 1 95 ? 6.319 -3.399 -4.871 1.00 90.19 95 ARG A O 1
ATOM 725 N N . ILE A 1 96 ? 5.671 -5.552 -4.914 1.00 89.31 96 ILE A N 1
ATOM 726 C CA . ILE A 1 96 ? 6.481 -5.996 -3.782 1.00 89.31 96 ILE A CA 1
ATOM 727 C C . ILE A 1 96 ? 7.933 -6.120 -4.253 1.00 89.31 96 ILE A C 1
ATOM 729 O O . ILE A 1 96 ? 8.233 -6.881 -5.168 1.00 89.31 96 ILE A O 1
ATOM 733 N N . LEU A 1 97 ? 8.830 -5.349 -3.640 1.00 86.50 97 LEU A N 1
ATOM 734 C CA . LEU A 1 97 ? 10.262 -5.361 -3.951 1.00 86.50 97 LEU A CA 1
ATOM 735 C C . LEU A 1 97 ? 11.036 -6.325 -3.049 1.00 86.50 97 LEU A C 1
ATOM 737 O O . LEU A 1 97 ? 11.996 -6.947 -3.487 1.00 86.50 97 LEU A O 1
ATOM 741 N N . ARG A 1 98 ? 10.647 -6.400 -1.773 1.00 78.94 98 ARG A N 1
ATOM 742 C CA . ARG A 1 98 ? 11.249 -7.266 -0.747 1.00 78.94 98 ARG A CA 1
ATOM 743 C C . ARG A 1 98 ? 10.331 -7.347 0.470 1.00 78.94 98 ARG A C 1
ATOM 745 O O . ARG A 1 98 ? 9.734 -6.327 0.826 1.00 78.94 98 ARG A O 1
ATOM 752 N N . GLY A 1 99 ? 10.238 -8.519 1.087 1.00 69.88 99 GLY A N 1
ATOM 753 C CA . GLY A 1 99 ? 9.466 -8.800 2.302 1.00 69.88 99 GLY A CA 1
ATOM 754 C C . GLY A 1 99 ? 10.341 -9.436 3.358 1.00 69.88 99 GLY A C 1
ATOM 755 O O . GLY A 1 99 ? 11.157 -10.293 2.960 1.00 69.88 99 GLY A O 1
#

Foldseek 3Di:
DDDDDDDDDDPPPDDDPPPPDPPFPLAQFRDGCVQAPDSFFGNPVQFDCDDPQWTAGPPPSQKIWGADPVPPDQFGIFIAGSVRDTRFTAHPRRGGPGD

Organism: NCBI:txid2283195